Protein AF-A0A7Y1TK02-F1 (afdb_monomer_lite)

Structure (mmCIF, N/CA/C/O backbone):
data_AF-A0A7Y1TK02-F1
#
_entry.id   AF-A0A7Y1TK02-F1
#
loop_
_atom_site.group_PDB
_atom_site.id
_atom_site.type_symbol
_atom_site.label_atom_id
_atom_site.label_alt_id
_atom_site.label_comp_id
_atom_site.label_asym_id
_atom_site.label_entity_id
_atom_site.label_seq_id
_atom_site.pdbx_PDB_ins_code
_atom_site.Cartn_x
_atom_site.Cartn_y
_atom_site.Cartn_z
_atom_site.occupancy
_atom_site.B_iso_or_equiv
_atom_site.auth_seq_id
_atom_site.auth_comp_id
_atom_site.auth_asym_id
_atom_site.auth_atom_id
_atom_site.pdbx_PDB_model_num
ATOM 1 N N . MET A 1 1 ? 26.667 2.483 -17.832 1.00 45.41 1 MET A N 1
ATOM 2 C CA . MET A 1 1 ? 25.983 3.043 -16.648 1.00 45.41 1 MET A CA 1
ATOM 3 C C . MET A 1 1 ? 24.612 2.394 -16.628 1.00 45.41 1 MET A C 1
ATOM 5 O O . MET A 1 1 ? 23.985 2.384 -17.680 1.00 45.41 1 MET A O 1
ATOM 9 N N . ALA A 1 2 ? 24.221 1.729 -15.540 1.00 61.09 2 ALA A N 1
ATOM 10 C CA . ALA A 1 2 ? 22.896 1.116 -15.469 1.00 61.09 2 ALA A CA 1
ATOM 11 C C . ALA A 1 2 ? 21.843 2.233 -15.480 1.00 61.09 2 ALA A C 1
ATOM 13 O O . ALA A 1 2 ? 22.024 3.242 -14.803 1.00 61.09 2 ALA A O 1
ATOM 14 N N . LYS A 1 3 ? 20.806 2.086 -16.303 1.00 69.62 3 LYS A N 1
ATOM 15 C CA . LYS A 1 3 ? 19.671 3.006 -16.332 1.00 69.62 3 LYS A CA 1
ATOM 16 C C . LYS A 1 3 ? 18.865 2.761 -15.055 1.00 69.62 3 LYS A C 1
ATOM 18 O O . LYS A 1 3 ? 18.492 1.621 -14.795 1.00 69.62 3 LYS A O 1
ATOM 23 N N . GLU A 1 4 ? 18.684 3.793 -14.238 1.00 75.94 4 GLU A N 1
ATOM 24 C CA . GLU A 1 4 ? 17.757 3.733 -13.109 1.00 75.94 4 GLU A CA 1
ATOM 25 C C . GLU A 1 4 ? 16.340 3.765 -13.686 1.00 75.94 4 GLU A C 1
ATOM 27 O O . GLU A 1 4 ? 15.955 4.729 -14.346 1.00 75.94 4 GLU A O 1
ATOM 32 N N . GLU A 1 5 ? 15.600 2.675 -13.508 1.00 77.25 5 GLU A N 1
ATOM 33 C CA . GLU A 1 5 ? 14.176 2.606 -13.825 1.00 77.25 5 GLU A CA 1
ATOM 34 C C . GLU A 1 5 ? 13.416 2.865 -12.520 1.00 77.25 5 GLU A C 1
ATOM 36 O O . GLU A 1 5 ? 13.630 2.175 -11.519 1.00 77.25 5 GLU A O 1
ATOM 41 N N . SER A 1 6 ? 12.573 3.894 -12.511 1.00 79.69 6 SER A N 1
ATOM 42 C CA . SER A 1 6 ? 11.683 4.208 -11.396 1.00 79.69 6 S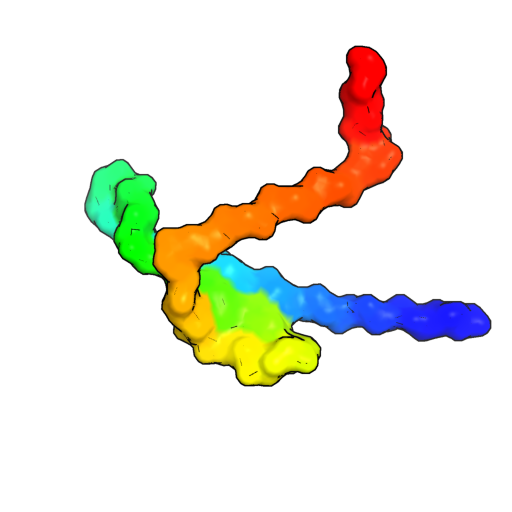ER A CA 1
ATOM 43 C C . SER A 1 6 ? 10.280 3.721 -11.726 1.00 79.69 6 SER A C 1
ATOM 45 O O . SER A 1 6 ? 9.766 4.055 -12.789 1.00 79.69 6 SER A O 1
ATOM 47 N N . SER A 1 7 ? 9.664 2.995 -10.799 1.00 83.56 7 SER A N 1
ATOM 48 C CA . SER A 1 7 ? 8.276 2.549 -10.891 1.00 83.56 7 SER A CA 1
ATOM 49 C C . SER A 1 7 ? 7.485 3.139 -9.737 1.00 83.56 7 SER A C 1
ATOM 51 O O . SER A 1 7 ? 7.982 3.168 -8.605 1.00 83.56 7 SER A O 1
ATOM 53 N N . GLU A 1 8 ? 6.279 3.629 -10.009 1.00 87.19 8 GLU A N 1
ATOM 54 C CA . GLU A 1 8 ? 5.408 4.199 -8.989 1.00 87.19 8 GLU A CA 1
ATOM 55 C C . GLU A 1 8 ? 4.354 3.182 -8.536 1.00 87.19 8 GLU A C 1
ATOM 57 O O . GLU A 1 8 ? 3.685 2.523 -9.337 1.00 87.19 8 GLU A O 1
ATOM 62 N N . ILE A 1 9 ? 4.197 3.077 -7.215 1.00 89.31 9 ILE A N 1
ATOM 63 C CA . ILE A 1 9 ? 3.087 2.369 -6.580 1.00 89.31 9 ILE A CA 1
ATOM 64 C C . ILE A 1 9 ? 2.299 3.398 -5.774 1.00 89.31 9 ILE A C 1
ATOM 66 O O . ILE A 1 9 ? 2.839 4.023 -4.860 1.00 89.31 9 ILE A O 1
ATOM 70 N N . THR A 1 10 ? 1.015 3.561 -6.088 1.00 91.06 10 THR A N 1
ATOM 71 C CA . THR A 1 10 ? 0.120 4.477 -5.370 1.00 91.06 10 THR A CA 1
ATOM 72 C C . THR A 1 10 ? -0.784 3.691 -4.432 1.00 91.06 10 THR A C 1
ATOM 74 O O . THR A 1 10 ? -1.438 2.742 -4.850 1.00 91.06 10 THR A O 1
ATOM 77 N N . LEU A 1 11 ? -0.860 4.117 -3.170 1.00 90.50 11 LEU A N 1
ATOM 78 C CA . LEU A 1 11 ? -1.750 3.566 -2.147 1.00 90.50 11 LEU A CA 1
ATOM 79 C C . LEU A 1 11 ? -2.771 4.635 -1.755 1.00 90.50 11 LEU A C 1
ATOM 81 O O . LEU A 1 11 ? -2.400 5.693 -1.245 1.00 90.50 11 LEU A O 1
ATOM 85 N N . ARG A 1 12 ? -4.058 4.367 -1.978 1.00 92.06 12 ARG A N 1
ATOM 86 C CA . ARG A 1 12 ? -5.160 5.265 -1.622 1.00 92.06 12 ARG A CA 1
ATOM 87 C C . ARG A 1 12 ? -5.960 4.655 -0.483 1.00 92.06 12 ARG A C 1
ATOM 89 O O . ARG A 1 12 ? -6.578 3.610 -0.647 1.00 92.06 12 ARG A O 1
ATOM 96 N N . ILE A 1 13 ? -5.978 5.336 0.658 1.00 90.62 13 ILE A N 1
ATOM 97 C CA . ILE A 1 13 ? -6.780 4.948 1.820 1.00 90.62 13 ILE A CA 1
ATOM 98 C C . ILE A 1 13 ? -7.940 5.932 1.946 1.00 90.62 13 ILE A C 1
ATOM 100 O O . ILE A 1 13 ? -7.725 7.139 2.059 1.00 90.62 13 ILE A O 1
ATOM 104 N N . THR A 1 14 ? -9.164 5.415 1.930 1.00 91.81 14 THR A N 1
ATOM 105 C CA . THR A 1 14 ? -10.373 6.197 2.204 1.00 91.81 14 THR A CA 1
ATOM 106 C C . THR A 1 14 ? -10.748 6.020 3.665 1.00 91.81 14 THR A C 1
ATOM 108 O O . THR A 1 14 ? -10.843 4.892 4.152 1.00 91.81 14 THR A O 1
ATOM 111 N N . LEU A 1 15 ? -10.935 7.142 4.355 1.00 92.1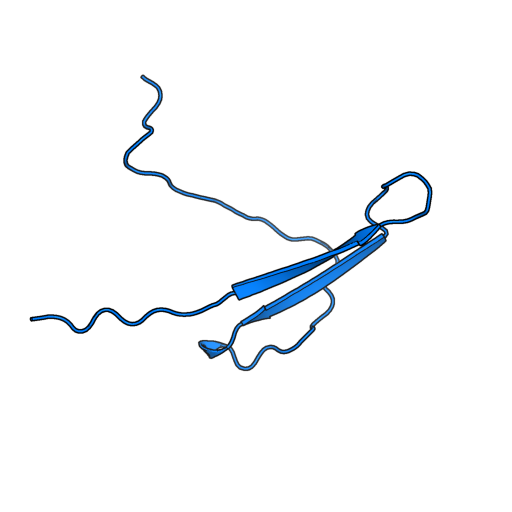9 15 LEU A N 1
ATOM 112 C CA . LEU A 1 15 ? -11.290 7.188 5.766 1.00 92.19 15 LEU A CA 1
ATOM 113 C C . LEU A 1 15 ? -12.752 7.613 5.937 1.00 92.19 15 LEU A C 1
ATOM 115 O O . LEU A 1 15 ? -13.261 8.391 5.127 1.00 92.19 15 LEU A O 1
ATOM 119 N N . ASP A 1 16 ? -13.385 7.153 7.012 1.00 91.88 16 ASP A N 1
ATOM 120 C CA . ASP A 1 16 ? -14.677 7.667 7.469 1.00 91.88 16 ASP A CA 1
ATOM 121 C C . ASP A 1 16 ? -14.544 9.017 8.213 1.00 91.88 16 ASP A C 1
ATOM 123 O O . ASP A 1 16 ? -13.457 9.592 8.358 1.00 91.88 16 ASP A O 1
ATOM 127 N N . GLU A 1 17 ? -15.664 9.521 8.737 1.00 95.06 17 GLU A N 1
ATOM 128 C CA . GLU A 1 17 ? -15.727 10.767 9.515 1.00 95.06 17 GLU A CA 1
ATOM 129 C C . GLU A 1 17 ? -14.879 10.737 10.804 1.00 95.06 17 GLU A C 1
ATOM 131 O O . GLU A 1 17 ? -14.435 11.784 11.284 1.00 95.06 17 GLU A O 1
ATOM 136 N N . ASN A 1 18 ? -14.600 9.548 11.347 1.00 95.62 18 ASN A N 1
ATOM 137 C CA . ASN A 1 18 ? -13.789 9.331 12.548 1.00 95.62 18 ASN A CA 1
ATOM 138 C C . ASN A 1 18 ? -12.320 9.003 12.230 1.00 95.62 18 ASN A C 1
ATOM 140 O O . ASN A 1 18 ? -11.543 8.726 13.147 1.00 95.62 18 ASN A O 1
ATOM 144 N N . ARG A 1 19 ? -11.915 9.094 10.954 1.00 90.50 19 ARG A N 1
ATOM 145 C CA . ARG A 1 19 ? -10.575 8.760 10.437 1.00 90.50 19 ARG A CA 1
ATOM 146 C C . ARG A 1 19 ? -10.239 7.266 10.491 1.00 90.50 19 ARG A C 1
ATOM 148 O O . ARG A 1 19 ? -9.062 6.904 10.527 1.00 90.50 19 ARG A O 1
ATOM 155 N N . ILE A 1 20 ? -11.249 6.404 10.492 1.00 88.75 20 ILE A N 1
ATOM 156 C CA . ILE A 1 20 ? -11.086 4.954 10.416 1.00 88.75 20 ILE A CA 1
ATOM 157 C C . ILE A 1 20 ? -10.961 4.559 8.937 1.00 88.75 20 ILE A C 1
ATOM 159 O O . ILE A 1 20 ? -11.811 4.946 8.135 1.00 88.75 20 ILE A O 1
ATOM 163 N N . PRO A 1 21 ? -9.916 3.808 8.545 1.00 86.94 21 PRO A N 1
ATOM 164 C CA . PRO A 1 21 ? -9.800 3.277 7.191 1.00 86.94 21 PRO A CA 1
ATOM 165 C C . PRO A 1 21 ? -10.954 2.334 6.849 1.00 86.94 21 PRO A C 1
ATOM 167 O O . PRO A 1 21 ? -11.130 1.314 7.511 1.00 86.94 21 PRO A O 1
ATOM 170 N N . GLU A 1 22 ? -11.699 2.649 5.790 1.00 89.44 22 GLU A N 1
ATOM 171 C CA . GLU A 1 22 ? -12.766 1.781 5.274 1.00 89.44 22 GLU A CA 1
ATOM 172 C C . GLU A 1 22 ? -12.356 1.047 4.005 1.00 89.44 22 GLU A C 1
ATOM 174 O O . GLU A 1 22 ? -12.677 -0.127 3.830 1.00 89.44 22 GLU A O 1
ATOM 179 N N . LYS A 1 23 ? -11.656 1.746 3.105 1.00 89.69 23 LYS A N 1
ATOM 180 C CA . LYS A 1 23 ? -11.264 1.206 1.803 1.00 89.69 23 LYS A CA 1
ATOM 181 C C . LYS A 1 23 ? -9.812 1.494 1.522 1.00 89.69 23 LYS A C 1
ATOM 183 O O . LYS A 1 23 ? -9.306 2.574 1.839 1.00 89.69 23 LYS A O 1
ATOM 188 N N . LEU A 1 24 ? -9.173 0.531 0.882 1.00 90.81 24 LEU A N 1
ATOM 189 C CA . LEU A 1 24 ? -7.822 0.660 0.389 1.00 90.81 24 LEU A CA 1
ATOM 190 C C . LEU A 1 24 ? -7.807 0.250 -1.078 1.00 90.81 24 LEU A C 1
ATOM 192 O O . LEU A 1 24 ? -8.224 -0.855 -1.418 1.00 90.81 24 LEU A O 1
ATOM 196 N N . ASN A 1 25 ? -7.279 1.131 -1.916 1.00 92.56 25 ASN A N 1
ATOM 197 C CA . ASN A 1 25 ? -7.027 0.874 -3.323 1.00 92.56 25 ASN A CA 1
ATOM 198 C C . ASN A 1 25 ? -5.540 1.041 -3.603 1.00 92.56 25 ASN A C 1
ATOM 200 O O . ASN A 1 25 ? -4.873 1.882 -2.987 1.00 92.56 25 ASN A O 1
ATOM 204 N N . TRP A 1 26 ? -5.015 0.258 -4.536 1.00 91.00 26 TRP A N 1
ATOM 205 C CA . TRP A 1 26 ? -3.632 0.393 -4.961 1.00 91.00 26 TRP A CA 1
ATOM 206 C C . TRP A 1 26 ? -3.493 0.288 -6.476 1.00 91.00 26 TRP A C 1
ATOM 208 O O . TRP A 1 26 ? -4.266 -0.388 -7.155 1.00 91.00 26 TRP A O 1
ATOM 218 N N . SER A 1 27 ? -2.480 0.974 -6.988 1.00 92.19 27 SER A N 1
ATOM 219 C CA . SER A 1 27 ? -2.106 0.950 -8.397 1.00 92.19 27 SER A CA 1
ATOM 220 C C . SER A 1 27 ? -0.610 0.699 -8.513 1.00 92.19 27 SER A C 1
ATOM 222 O O . SER A 1 27 ? 0.164 1.230 -7.714 1.00 92.19 27 SER A O 1
ATOM 224 N N . ALA A 1 28 ? -0.209 -0.079 -9.512 1.00 91.50 28 ALA A N 1
ATOM 225 C CA . ALA A 1 28 ? 1.186 -0.300 -9.873 1.00 91.50 28 ALA A CA 1
ATOM 226 C C . ALA A 1 28 ? 1.316 -0.246 -11.395 1.00 91.50 28 ALA A C 1
ATOM 228 O O . ALA A 1 28 ? 0.758 -1.093 -12.100 1.00 91.50 28 ALA A O 1
ATOM 229 N N . GLU A 1 29 ? 2.053 0.752 -11.881 1.00 83.06 29 GLU A N 1
ATOM 230 C CA . GLU A 1 29 ? 2.151 1.068 -13.310 1.00 83.06 29 GLU A CA 1
ATOM 231 C C . GLU A 1 29 ? 2.797 -0.082 -14.099 1.00 83.06 29 GLU A C 1
ATOM 233 O O . GLU A 1 29 ? 2.222 -0.563 -15.075 1.00 83.06 29 GLU A O 1
ATOM 238 N N . ASP A 1 30 ? 3.904 -0.636 -13.593 1.00 81.19 30 ASP A N 1
ATOM 239 C CA . ASP A 1 30 ? 4.584 -1.786 -14.212 1.00 81.19 30 ASP A CA 1
ATOM 240 C C . ASP A 1 30 ? 3.791 -3.096 -14.121 1.00 81.19 30 ASP A C 1
ATOM 242 O O . ASP A 1 30 ? 3.990 -4.013 -14.918 1.00 81.19 30 ASP A O 1
ATOM 246 N N . GLY A 1 31 ? 2.902 -3.209 -13.132 1.00 78.75 31 GLY A N 1
ATOM 247 C CA . GLY A 1 31 ? 2.070 -4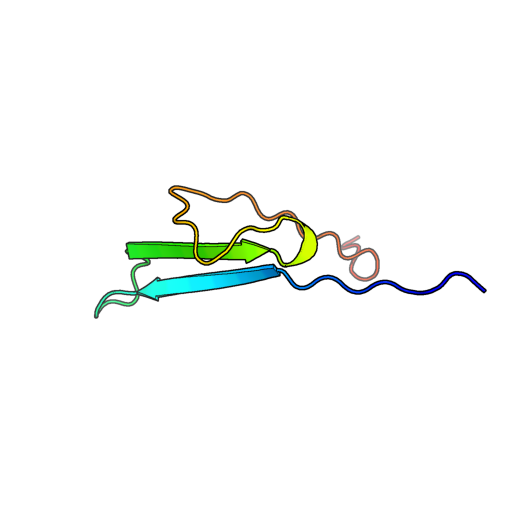.393 -12.926 1.00 78.75 31 GLY A CA 1
ATOM 248 C C . GLY A 1 31 ? 0.794 -4.396 -13.766 1.00 78.75 31 GLY A C 1
ATOM 249 O O . GLY A 1 31 ? 0.095 -5.408 -13.787 1.00 78.75 31 GLY A O 1
ATOM 250 N N . GLY A 1 32 ? 0.464 -3.277 -14.424 1.00 85.44 32 GLY A N 1
ATOM 251 C CA . GLY A 1 32 ? -0.826 -3.083 -15.089 1.00 85.44 32 GLY A CA 1
ATOM 252 C C . GLY A 1 32 ? -2.011 -3.059 -14.115 1.00 85.44 32 GLY A C 1
ATOM 253 O O . GLY A 1 32 ? -3.135 -3.360 -14.511 1.00 85.44 32 GLY A O 1
ATOM 254 N N . ILE A 1 33 ? -1.761 -2.742 -12.843 1.00 88.12 33 ILE A N 1
ATOM 255 C CA . ILE A 1 33 ? -2.766 -2.750 -11.776 1.00 88.12 33 ILE A CA 1
ATOM 256 C C . ILE A 1 33 ? -3.250 -1.321 -11.566 1.00 88.12 33 ILE A C 1
ATOM 258 O O . ILE A 1 33 ? -2.44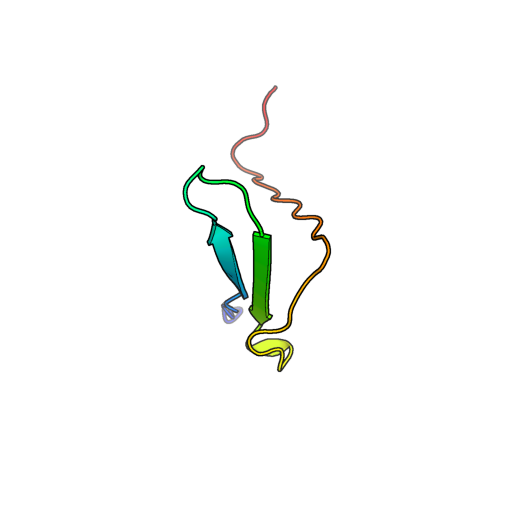7 -0.430 -11.288 1.00 88.12 33 ILE A O 1
ATOM 262 N N . VAL A 1 34 ? -4.558 -1.101 -11.703 1.00 90.44 34 VAL A N 1
ATOM 263 C CA . VAL A 1 34 ? -5.169 0.230 -11.646 1.00 90.44 34 VAL A CA 1
ATOM 264 C C . VAL A 1 34 ? -6.342 0.219 -10.674 1.00 90.44 34 VAL A C 1
ATOM 266 O O . VAL A 1 34 ? -7.366 -0.394 -10.952 1.00 90.44 34 VAL A O 1
ATOM 269 N N . ASP A 1 35 ? -6.190 0.946 -9.567 1.00 90.94 35 ASP A N 1
ATOM 270 C CA . ASP A 1 35 ? -7.225 1.214 -8.558 1.00 90.94 35 ASP A CA 1
ATOM 271 C C . ASP A 1 35 ? -7.872 -0.046 -7.953 1.00 90.94 35 ASP A C 1
ATOM 273 O O . ASP A 1 35 ? -9.031 -0.038 -7.536 1.00 90.94 35 ASP A O 1
ATOM 277 N N . GLU A 1 36 ? -7.110 -1.136 -7.867 1.00 91.38 36 GLU A N 1
ATOM 278 C CA . GLU A 1 36 ? -7.593 -2.416 -7.349 1.00 91.38 36 GLU A CA 1
ATOM 279 C C . GLU A 1 36 ? -7.815 -2.346 -5.836 1.00 91.38 36 GLU A C 1
ATOM 281 O O . GLU A 1 36 ? -6.963 -1.863 -5.083 1.00 91.38 36 GLU A O 1
ATOM 286 N N . GLU A 1 37 ? -8.962 -2.851 -5.377 1.00 91.62 37 GLU A N 1
ATOM 287 C CA . GLU A 1 37 ? -9.305 -2.893 -3.957 1.00 91.62 37 GLU A CA 1
ATOM 288 C C . GLU A 1 37 ? -8.496 -3.985 -3.245 1.00 91.62 37 GLU A C 1
ATOM 290 O O . GLU A 1 37 ? -8.444 -5.141 -3.673 1.00 91.62 37 GLU A O 1
ATOM 295 N N . ALA A 1 38 ? -7.882 -3.642 -2.114 1.00 85.12 38 ALA A N 1
ATOM 296 C CA . ALA A 1 38 ? -7.157 -4.593 -1.287 1.00 85.12 38 ALA A CA 1
ATOM 297 C C . ALA A 1 38 ? -7.787 -4.691 0.101 1.00 85.12 38 ALA A C 1
ATOM 299 O O . ALA A 1 38 ? -7.913 -3.716 0.838 1.00 85.12 38 ALA A O 1
ATOM 300 N N . LYS A 1 39 ? -8.126 -5.920 0.495 1.00 76.50 39 LYS A N 1
ATOM 301 C CA . LYS A 1 39 ? -8.690 -6.209 1.820 1.00 76.50 39 LYS A CA 1
ATOM 302 C C . LYS A 1 39 ? -7.663 -6.067 2.950 1.00 76.50 39 LYS A C 1
ATOM 304 O O . LYS A 1 39 ? -8.029 -5.807 4.091 1.00 76.50 39 LYS A O 1
ATOM 309 N N . ALA A 1 40 ? -6.389 -6.293 2.640 1.00 73.00 40 ALA A N 1
ATOM 310 C CA . ALA A 1 40 ? -5.256 -6.134 3.543 1.00 73.00 40 ALA A CA 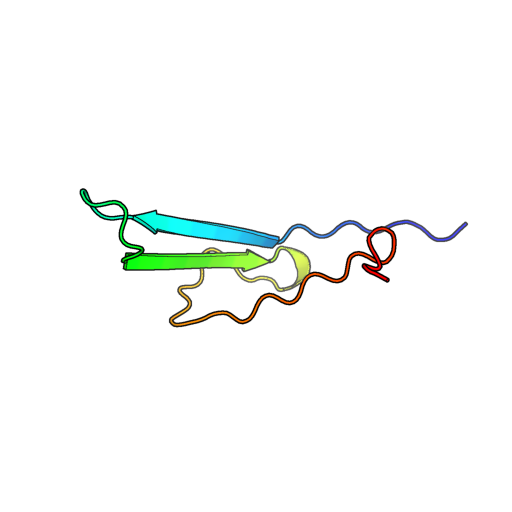1
ATOM 311 C C . ALA A 1 40 ? -3.968 -6.007 2.718 1.00 73.00 40 ALA A C 1
ATOM 313 O O . ALA A 1 40 ? -3.868 -6.597 1.642 1.00 73.00 40 ALA A O 1
ATOM 314 N N . MET A 1 41 ? -2.9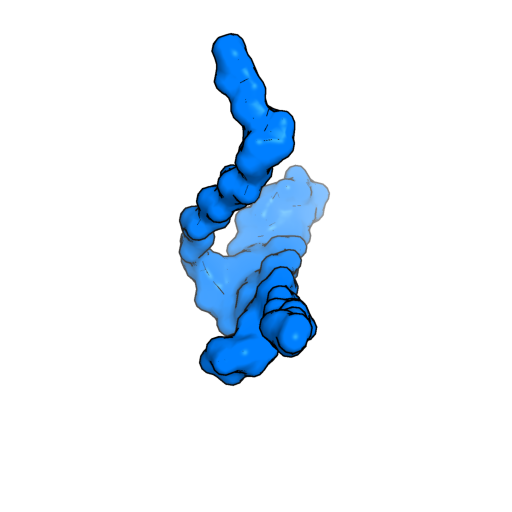72 -5.286 3.233 1.00 73.75 41 MET A N 1
ATOM 315 C CA . MET A 1 41 ? -1.640 -5.199 2.630 1.00 73.75 41 MET A CA 1
ATOM 316 C C . MET A 1 41 ? -0.559 -5.389 3.688 1.00 73.75 41 MET A C 1
ATOM 318 O O . MET A 1 41 ? -0.714 -4.960 4.830 1.00 73.75 41 MET A O 1
ATOM 322 N N . LEU A 1 42 ? 0.551 -6.004 3.287 1.00 76.50 42 LEU A N 1
ATOM 323 C CA . LEU A 1 42 ? 1.772 -6.075 4.079 1.00 76.50 42 LEU A CA 1
ATOM 324 C C . LEU A 1 42 ? 2.836 -5.221 3.386 1.00 76.50 42 LEU A C 1
ATOM 326 O O . LEU A 1 42 ? 3.376 -5.623 2.358 1.00 76.50 42 LEU A O 1
ATOM 330 N N . LEU A 1 43 ? 3.129 -4.046 3.944 1.00 77.25 43 LEU A N 1
ATOM 331 C CA . LEU A 1 43 ? 4.195 -3.174 3.457 1.00 77.25 43 LEU A CA 1
ATOM 332 C C . LEU A 1 43 ? 5.440 -3.365 4.326 1.00 77.25 43 LEU A C 1
ATOM 334 O O . LEU A 1 43 ? 5.410 -3.100 5.524 1.00 77.25 43 LEU A O 1
ATOM 338 N N . SER A 1 44 ? 6.534 -3.825 3.723 1.00 76.44 44 SER A N 1
ATOM 339 C CA . SER A 1 44 ? 7.845 -3.895 4.375 1.00 76.44 44 SER A CA 1
ATOM 340 C C . SER A 1 44 ? 8.769 -2.879 3.721 1.00 76.44 44 SER A C 1
ATOM 342 O O . SER A 1 44 ? 9.176 -3.056 2.575 1.00 76.44 44 SER A O 1
ATOM 344 N N . VAL A 1 45 ? 9.077 -1.803 4.443 1.00 76.62 45 VAL A N 1
ATOM 345 C CA . VAL A 1 45 ? 10.019 -0.778 3.985 1.00 76.62 45 VAL A CA 1
ATOM 346 C C . VAL A 1 45 ? 11.388 -1.111 4.556 1.00 76.62 45 VAL A C 1
ATOM 348 O O . VAL A 1 45 ? 11.555 -1.185 5.771 1.00 76.62 45 VAL A O 1
ATOM 351 N N . TRP A 1 46 ? 12.366 -1.324 3.681 1.00 68.62 46 TRP A N 1
ATOM 352 C CA . TRP A 1 46 ? 13.756 -1.477 4.087 1.00 68.62 46 TRP A CA 1
ATOM 353 C C . TRP A 1 46 ? 14.502 -0.169 3.852 1.00 68.62 46 TRP A C 1
ATOM 355 O O . TRP A 1 46 ? 14.764 0.206 2.710 1.00 68.62 46 TRP A O 1
ATOM 365 N N . ASP A 1 47 ? 14.863 0.508 4.936 1.00 75.19 47 ASP A N 1
ATOM 366 C CA . ASP A 1 47 ? 15.787 1.635 4.894 1.00 75.19 47 ASP A CA 1
ATOM 367 C C . ASP A 1 47 ? 17.167 1.172 5.369 1.00 75.19 47 ASP A C 1
ATOM 369 O O . ASP A 1 47 ? 17.417 0.983 6.558 1.00 75.19 47 ASP A O 1
ATOM 373 N N . SER A 1 48 ? 18.084 0.981 4.421 1.00 69.69 48 SER A N 1
ATOM 374 C CA . SER A 1 48 ? 19.456 0.566 4.719 1.00 69.69 48 SER A CA 1
ATOM 375 C C . SER A 1 48 ? 20.294 1.655 5.401 1.00 69.69 48 SER A C 1
ATOM 377 O O . SER A 1 48 ? 21.366 1.337 5.919 1.00 69.69 48 SER A O 1
ATOM 379 N N . LYS A 1 49 ? 19.841 2.919 5.415 1.00 67.12 49 LYS A N 1
ATOM 380 C CA . LYS A 1 49 ? 20.539 4.029 6.083 1.00 67.12 49 LYS A CA 1
ATOM 381 C C . LYS A 1 49 ? 20.195 4.131 7.565 1.00 67.12 49 LYS A C 1
ATOM 383 O O . LYS A 1 49 ? 21.075 4.476 8.347 1.00 67.12 49 LYS A O 1
ATOM 388 N N . ASN A 1 50 ? 18.966 3.804 7.959 1.00 60.06 50 ASN A N 1
ATOM 389 C CA . ASN A 1 50 ? 18.511 3.852 9.351 1.00 60.06 50 ASN A CA 1
ATOM 390 C C . ASN A 1 50 ? 18.523 2.460 9.990 1.00 60.06 50 ASN A C 1
ATOM 392 O O . ASN A 1 50 ? 17.500 1.920 10.404 1.00 60.06 50 ASN A O 1
ATOM 396 N N . LYS A 1 51 ? 19.713 1.864 10.076 1.00 56.28 51 LYS A N 1
ATOM 397 C CA . LYS A 1 51 ? 19.925 0.683 10.911 1.00 56.28 51 LYS A CA 1
ATOM 398 C C . LYS A 1 51 ? 19.938 1.154 12.373 1.00 56.28 51 LYS A C 1
ATOM 400 O O . LYS A 1 51 ? 20.971 1.638 12.833 1.00 56.28 51 LYS A O 1
ATOM 405 N N . GLU A 1 52 ? 18.812 1.076 13.086 1.00 52.25 52 GLU A N 1
ATOM 406 C CA . GLU A 1 52 ? 18.861 1.195 14.551 1.00 52.25 52 GLU A CA 1
ATOM 407 C C . GLU A 1 52 ? 19.838 0.130 15.079 1.00 52.25 52 GLU A C 1
ATOM 409 O O . GLU A 1 52 ? 19.774 -1.038 14.677 1.00 52.25 52 GLU A O 1
ATOM 414 N N . SER A 1 53 ? 20.822 0.581 15.862 1.00 46.03 53 SER A N 1
ATOM 415 C CA . SER A 1 53 ? 21.828 -0.267 16.517 1.00 46.03 53 SER A CA 1
ATOM 416 C C . SER A 1 53 ? 21.301 -0.831 17.824 1.00 46.03 53 SER A C 1
ATOM 418 O O . SER A 1 53 ? 20.533 -0.111 18.494 1.00 46.03 53 SER A O 1
#

Foldseek 3Di:
DDDDDDWDKDWDFDADPVRHTDWIFIDTPVVRGDRHTDPDDDDDDDDPVPPDD

Radius of gyration: 15.34 Å; chains: 1; bounding box: 42×17×33 Å

pLDDT: mean 81.03, std 12.55, range [45.41, 95.62]

Sequence (53 aa):
MAKEESSEITLRITLDENRIPEKLNWSAEDGGIVDEEAKAMLLSVWDSKNKES

Secondary structure (DSSP, 8-state):
--------EEEEEEE-TTS-EEEEEEEETTTTEEEEE-S--------SS----